Protein AF-A0A5J4PZV0-F1 (afdb_monomer_lite)

pLDDT: mean 92.57, std 5.17, range [71.56, 98.31]

Radius of gyration: 13.58 Å; chains: 1; bounding box: 35×19×36 Å

Sequence (71 aa):
MASKWAIESVDKKLKEIRKNDKDFGGVLKIFGGDFRQVLPIVKFGGRNEQVNASIQKSNLWRKFDCLKLKK

InterPro domains:
  IPR010285 DNA helicase Pif1-like, DEAD-box helicase domain [PF05970] (1-71)

Structure (mmCIF, N/CA/C/O backbone):
data_AF-A0A5J4PZV0-F1
#
_entry.id   AF-A0A5J4PZV0-F1
#
loop_
_atom_site.group_PDB
_atom_site.id
_atom_site.type_symbol
_atom_site.label_atom_id
_atom_site.label_alt_id
_atom_site.label_comp_id
_atom_site.label_asym_id
_atom_site.label_entity_id
_atom_site.label_seq_id
_atom_site.pdbx_PDB_ins_code
_atom_site.Cartn_x
_atom_site.Cartn_y
_atom_site.Cartn_z
_atom_site.occupancy
_atom_site.B_iso_or_equiv
_atom_site.auth_seq_id
_atom_site.auth_comp_id
_atom_site.auth_asym_id
_atom_site.auth_atom_id
_atom_site.pdbx_PDB_model_num
ATOM 1 N N . MET A 1 1 ? -0.445 7.325 -10.998 1.00 75.12 1 MET A N 1
ATOM 2 C CA . MET A 1 1 ? -0.334 6.138 -10.122 1.00 75.12 1 MET A CA 1
ATOM 3 C C . MET A 1 1 ? 0.395 6.517 -8.833 1.00 75.12 1 MET A C 1
ATOM 5 O O . MET A 1 1 ? 1.457 7.122 -8.922 1.00 75.12 1 MET A O 1
ATOM 9 N N . ALA A 1 2 ? -0.153 6.196 -7.657 1.00 87.75 2 ALA A N 1
ATOM 10 C CA . ALA A 1 2 ? 0.560 6.368 -6.386 1.00 87.75 2 ALA A CA 1
ATOM 11 C C . ALA A 1 2 ? 1.649 5.290 -6.223 1.00 87.75 2 ALA A C 1
ATOM 13 O O . ALA A 1 2 ? 1.457 4.149 -6.649 1.00 87.75 2 ALA A O 1
ATOM 14 N N . SER A 1 3 ? 2.786 5.642 -5.619 1.00 93.00 3 SER A N 1
ATOM 15 C CA . SER A 1 3 ? 3.835 4.671 -5.288 1.00 93.00 3 SER A CA 1
ATOM 16 C C . SER A 1 3 ? 3.450 3.850 -4.057 1.00 93.00 3 SER A C 1
ATOM 18 O O . SER A 1 3 ? 2.679 4.307 -3.207 1.00 93.00 3 SER A O 1
ATOM 20 N N . LYS A 1 4 ? 4.023 2.650 -3.912 1.00 94.44 4 LYS A N 1
ATOM 21 C CA . LYS A 1 4 ? 3.820 1.825 -2.713 1.00 94.44 4 LYS A CA 1
ATOM 22 C C . LYS A 1 4 ? 4.185 2.566 -1.429 1.00 94.44 4 LYS A C 1
ATOM 24 O O . LYS A 1 4 ? 3.473 2.440 -0.442 1.00 94.44 4 LYS A O 1
ATOM 29 N N . TRP A 1 5 ? 5.229 3.395 -1.471 1.00 94.75 5 TRP A N 1
ATOM 30 C CA . TRP A 1 5 ? 5.704 4.135 -0.306 1.00 94.75 5 TRP A CA 1
ATOM 31 C C . TRP A 1 5 ? 4.665 5.129 0.194 1.00 94.75 5 TRP A C 1
ATOM 33 O O . TRP A 1 5 ? 4.496 5.267 1.401 1.00 94.75 5 TRP A O 1
ATOM 43 N N . ALA A 1 6 ? 3.937 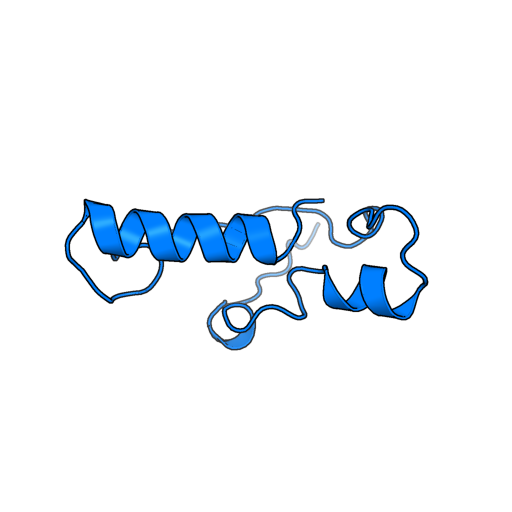5.790 -0.711 1.00 94.44 6 ALA A N 1
ATOM 44 C CA . ALA A 1 6 ? 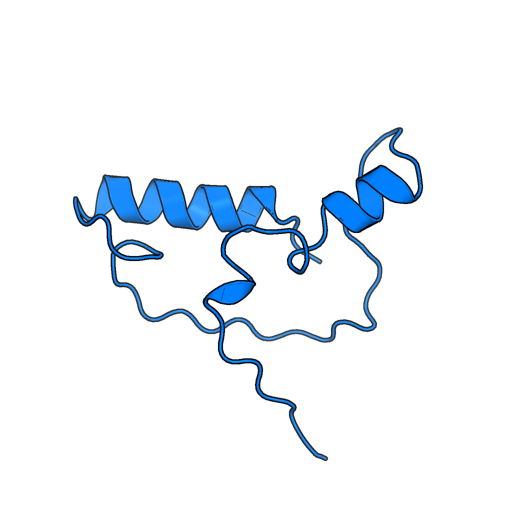2.862 6.697 -0.323 1.00 94.44 6 ALA A CA 1
ATOM 45 C C . ALA A 1 6 ? 1.764 5.949 0.448 1.00 94.44 6 ALA A C 1
ATOM 47 O O . ALA A 1 6 ? 1.335 6.391 1.509 1.00 94.44 6 ALA A O 1
ATOM 48 N N . ILE A 1 7 ? 1.361 4.778 -0.044 1.00 94.25 7 ILE A N 1
ATOM 49 C CA . ILE A 1 7 ? 0.307 3.956 0.565 1.00 94.25 7 ILE A CA 1
ATOM 50 C C . ILE A 1 7 ? 0.762 3.382 1.911 1.00 94.25 7 ILE A C 1
ATOM 52 O O . ILE A 1 7 ? 0.021 3.442 2.889 1.00 94.25 7 ILE A O 1
ATOM 56 N N . GLU A 1 8 ? 1.993 2.878 1.984 1.00 96.19 8 GLU A N 1
ATOM 57 C CA . GLU A 1 8 ? 2.597 2.363 3.220 1.00 96.19 8 GLU A CA 1
ATOM 58 C C . GLU A 1 8 ? 2.780 3.468 4.270 1.00 96.19 8 GLU A C 1
ATOM 60 O O . GLU A 1 8 ? 2.586 3.236 5.462 1.00 96.19 8 GLU A O 1
ATOM 65 N N . SER A 1 9 ? 3.091 4.693 3.838 1.00 96.75 9 SER A N 1
ATOM 66 C CA . SER A 1 9 ? 3.192 5.851 4.732 1.00 96.75 9 SER A CA 1
ATOM 67 C C . SER A 1 9 ? 1.831 6.235 5.308 1.00 96.75 9 SER A C 1
ATOM 69 O O . SER A 1 9 ? 1.738 6.543 6.495 1.00 96.75 9 SER A O 1
ATOM 71 N N . VAL A 1 10 ? 0.769 6.173 4.497 1.00 96.31 10 VAL A N 1
ATOM 72 C CA . VAL A 1 10 ? -0.609 6.388 4.962 1.00 96.31 10 VAL A CA 1
ATOM 73 C C . VAL A 1 10 ? -1.020 5.309 5.965 1.00 96.31 10 VAL A C 1
ATOM 75 O O . VAL A 1 10 ? -1.535 5.649 7.026 1.00 96.31 10 VAL A O 1
ATOM 78 N N . ASP A 1 11 ? -0.746 4.031 5.681 1.00 96.88 11 ASP A N 1
ATOM 79 C CA . ASP A 1 11 ? -0.995 2.924 6.617 1.00 96.88 11 ASP A CA 1
ATOM 80 C C . ASP A 1 11 ? -0.300 3.163 7.965 1.00 96.88 11 ASP A C 1
ATOM 82 O O . ASP A 1 11 ? -0.953 3.182 9.011 1.00 96.88 11 ASP A O 1
ATOM 86 N N . LYS A 1 12 ? 1.010 3.442 7.932 1.00 97.44 12 LYS A N 1
ATOM 87 C CA . LYS A 1 12 ? 1.804 3.736 9.131 1.00 97.44 12 LYS A CA 1
ATOM 88 C C . LYS A 1 12 ? 1.242 4.929 9.901 1.00 97.44 12 LYS A C 1
ATOM 90 O O . LYS A 1 12 ? 1.112 4.860 11.123 1.00 97.44 12 LYS A O 1
ATOM 95 N N . LYS A 1 13 ? 0.894 6.016 9.207 1.00 98.00 13 LYS A N 1
ATOM 96 C CA . LYS A 1 13 ? 0.423 7.232 9.872 1.00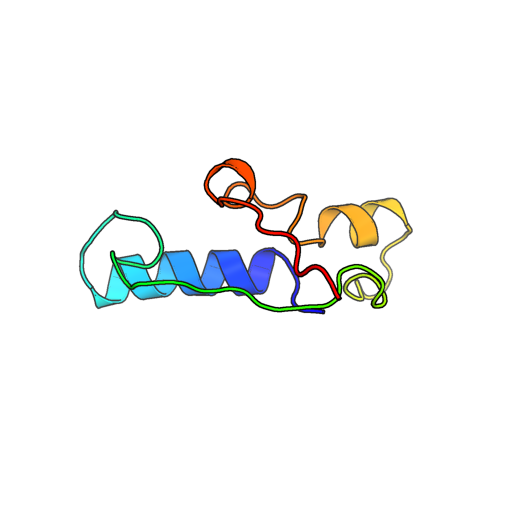 98.00 13 LYS A CA 1
ATOM 97 C C . LYS A 1 13 ? -0.963 7.056 10.485 1.00 98.00 13 LYS A C 1
ATOM 99 O O . LYS A 1 13 ? -1.208 7.557 11.579 1.00 98.00 13 LYS A O 1
ATOM 104 N N . LEU A 1 14 ? -1.855 6.314 9.831 1.00 98.06 14 LEU A N 1
ATOM 105 C CA . LEU A 1 14 ? -3.175 6.015 10.384 1.00 98.06 14 LEU A CA 1
ATOM 106 C C . LEU A 1 14 ? -3.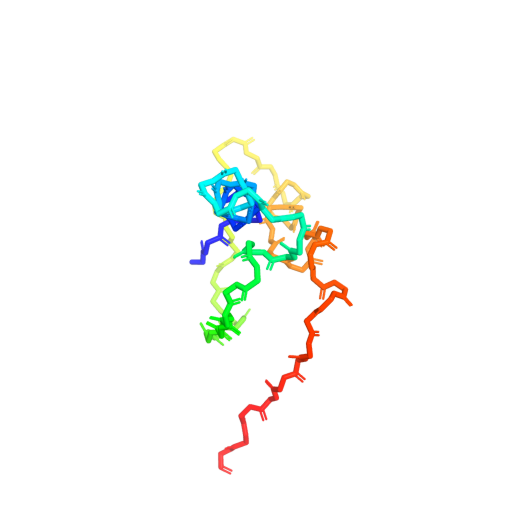093 5.092 11.600 1.00 98.06 14 LEU A C 1
ATOM 108 O O . LEU A 1 14 ? -3.821 5.328 12.562 1.00 98.06 14 LEU A O 1
ATOM 112 N N . LYS A 1 15 ? -2.186 4.106 11.600 1.00 98.00 15 LYS A N 1
ATOM 113 C CA . LYS A 1 15 ? -1.913 3.267 12.780 1.00 98.00 15 LYS A CA 1
ATOM 114 C C . LYS A 1 15 ? -1.486 4.107 13.983 1.00 98.00 15 LYS A C 1
ATOM 116 O O . LYS A 1 15 ? -2.053 3.963 15.064 1.00 98.00 15 LYS A O 1
ATOM 121 N N . GLU A 1 16 ? -0.560 5.041 13.765 1.00 98.25 16 GLU A N 1
ATOM 122 C CA . GLU A 1 16 ? -0.067 5.967 14.790 1.00 98.25 16 GLU A CA 1
ATOM 123 C C . GLU A 1 16 ? -1.181 6.881 15.329 1.00 98.25 16 GLU A C 1
ATOM 125 O O . GLU A 1 16 ? -1.422 6.918 16.535 1.00 98.25 16 GLU A O 1
ATOM 130 N N . ILE A 1 17 ? -1.907 7.578 14.445 1.00 98.31 17 ILE A N 1
ATOM 131 C CA . ILE A 1 17 ? -2.972 8.524 14.830 1.00 98.31 17 ILE A CA 1
ATOM 132 C C . ILE A 1 17 ? -4.093 7.814 15.596 1.00 98.31 17 ILE A C 1
ATOM 134 O O . ILE A 1 17 ? -4.629 8.347 16.566 1.00 98.31 17 ILE A O 1
ATOM 138 N N . ARG A 1 18 ? -4.463 6.606 15.161 1.00 97.69 18 ARG A N 1
ATOM 139 C CA . ARG A 1 18 ? -5.567 5.834 15.744 1.00 97.69 18 ARG A CA 1
ATOM 140 C C . ARG A 1 18 ? -5.148 4.996 16.947 1.00 97.69 18 ARG A C 1
ATOM 142 O O . ARG A 1 18 ? -6.034 4.413 17.568 1.00 97.69 18 ARG A O 1
ATOM 149 N N . LYS A 1 19 ? -3.844 4.917 17.250 1.00 97.75 19 LYS A N 1
ATOM 150 C CA . LYS A 1 19 ? -3.264 3.998 18.244 1.00 97.75 19 LYS A CA 1
ATOM 151 C C . LYS A 1 19 ? -3.796 2.569 18.065 1.00 97.75 19 LYS A C 1
ATOM 153 O O . LYS A 1 19 ? -4.245 1.933 19.013 1.00 97.75 19 LYS A O 1
ATOM 158 N N . ASN A 1 20 ? -3.828 2.108 16.816 1.00 97.75 20 ASN A N 1
ATOM 159 C CA . ASN A 1 20 ? -4.404 0.824 16.432 1.00 97.75 20 ASN A CA 1
ATOM 160 C C . ASN A 1 20 ? -3.537 0.177 15.355 1.00 97.75 20 ASN A C 1
ATOM 162 O O . ASN A 1 20 ? -3.444 0.709 14.253 1.00 97.75 20 ASN A O 1
ATOM 166 N N . ASP A 1 21 ? -2.968 -0.989 15.651 1.00 96.19 21 ASP A N 1
ATOM 167 C CA . ASP A 1 21 ? -2.028 -1.682 14.761 1.00 96.19 21 ASP A CA 1
ATOM 168 C C . ASP A 1 21 ? -2.693 -2.447 13.608 1.00 96.19 21 ASP A C 1
ATOM 170 O O . ASP A 1 21 ? -2.005 -3.007 12.748 1.00 96.19 21 ASP A O 1
ATOM 174 N N . LYS A 1 22 ? -4.032 -2.456 13.535 1.00 96.44 22 LYS A N 1
ATOM 175 C CA . LYS A 1 22 ? -4.748 -2.946 12.349 1.00 96.44 22 LYS A CA 1
ATOM 176 C C . LYS A 1 22 ? -4.359 -2.123 11.121 1.00 96.44 22 LYS A C 1
ATOM 178 O O . LYS A 1 22 ? -4.063 -0.933 11.221 1.00 96.44 22 LYS A O 1
ATOM 183 N N . ASP A 1 23 ? -4.396 -2.740 9.942 1.00 95.00 23 ASP A N 1
ATOM 184 C CA . ASP A 1 23 ? -4.095 -2.036 8.693 1.00 95.00 23 ASP A CA 1
ATOM 185 C C . ASP A 1 23 ? -4.960 -0.775 8.535 1.00 95.00 23 ASP A C 1
ATOM 187 O O . ASP A 1 23 ? -6.151 -0.766 8.854 1.00 95.00 23 ASP A O 1
ATOM 191 N N . PHE A 1 24 ? -4.319 0.311 8.112 1.00 96.88 24 PHE A N 1
ATOM 192 C CA . PHE A 1 24 ? -4.841 1.671 8.017 1.00 96.88 24 PHE A CA 1
ATOM 193 C C . PHE A 1 24 ? -5.491 2.172 9.318 1.00 96.88 24 PHE A C 1
ATOM 195 O O . PHE A 1 24 ? -6.461 2.926 9.285 1.00 96.88 24 PHE A O 1
ATOM 202 N N . GLY A 1 25 ? -5.005 1.736 10.485 1.00 97.31 25 GLY A N 1
ATOM 203 C CA . GLY A 1 25 ? -5.589 2.090 11.783 1.00 97.31 25 GLY A CA 1
ATOM 204 C C . GLY A 1 25 ? -7.009 1.544 11.983 1.00 97.31 25 GLY A C 1
ATOM 205 O O . GLY A 1 25 ? -7.786 2.094 12.769 1.00 97.31 25 GLY A O 1
ATOM 206 N N . GLY A 1 26 ? -7.380 0.494 11.240 1.00 96.75 26 GLY A N 1
ATOM 207 C CA . GLY A 1 26 ? -8.729 -0.074 11.214 1.00 96.75 26 GLY A CA 1
ATOM 208 C C . GLY A 1 26 ? -9.743 0.743 10.407 1.00 96.75 26 GLY A C 1
ATOM 209 O O . GLY A 1 26 ? -10.945 0.548 10.578 1.00 96.75 26 GLY A O 1
ATOM 210 N N . VAL A 1 27 ? -9.292 1.678 9.566 1.00 96.12 27 VAL A N 1
ATOM 211 C CA . VAL A 1 27 ? -10.161 2.436 8.655 1.00 96.12 27 VAL A CA 1
ATOM 212 C C . VAL A 1 27 ? -10.563 1.561 7.468 1.00 96.12 27 VAL A C 1
ATOM 214 O O . VAL A 1 27 ? -9.742 0.831 6.910 1.00 96.12 27 VAL A O 1
ATOM 217 N N . LEU A 1 28 ? -11.827 1.667 7.046 1.00 93.56 28 LEU A N 1
ATOM 218 C CA . LEU A 1 28 ? -12.270 1.066 5.794 1.00 93.56 28 LEU A CA 1
ATOM 219 C C . LEU A 1 28 ? -11.523 1.715 4.624 1.00 93.56 28 LEU A C 1
ATOM 221 O O . LEU A 1 28 ? -11.635 2.914 4.379 1.00 93.56 28 LEU A O 1
ATOM 225 N N . LYS A 1 29 ? -10.786 0.894 3.883 1.00 91.44 29 LYS A N 1
ATOM 226 C CA . LYS A 1 29 ? -10.028 1.294 2.699 1.00 91.44 29 LYS A CA 1
ATOM 227 C C . LYS A 1 29 ? -10.684 0.736 1.445 1.00 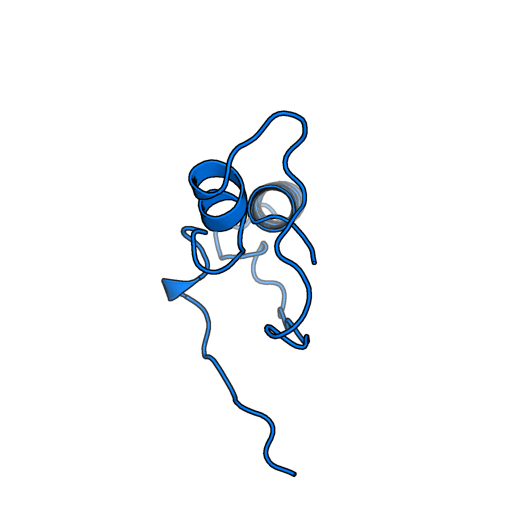91.44 29 LYS A C 1
ATOM 229 O O . LYS A 1 29 ? -11.024 -0.445 1.389 1.00 91.44 29 LYS A O 1
ATOM 234 N N . ILE A 1 30 ? -10.796 1.571 0.420 1.00 92.62 30 ILE A N 1
ATOM 235 C CA . ILE A 1 30 ? -11.150 1.159 -0.937 1.00 92.62 30 ILE A CA 1
ATOM 236 C C . ILE A 1 30 ? -10.156 1.839 -1.870 1.00 92.62 30 ILE A C 1
ATOM 238 O O . ILE A 1 30 ? -10.030 3.061 -1.874 1.00 92.62 30 ILE A O 1
ATOM 242 N N . PHE A 1 31 ? -9.437 1.033 -2.645 1.00 90.25 31 PHE A N 1
ATOM 243 C CA . PHE A 1 31 ? -8.561 1.521 -3.699 1.00 90.25 31 PHE A CA 1
ATOM 244 C C . PHE A 1 31 ? -9.245 1.256 -5.035 1.00 90.25 31 PHE A C 1
ATOM 246 O O . PHE A 1 31 ? -9.557 0.112 -5.356 1.00 90.25 31 PHE A O 1
ATOM 253 N N . GLY A 1 32 ? -9.482 2.318 -5.797 1.00 90.62 32 GLY A N 1
ATOM 254 C CA . GLY A 1 32 ? -9.980 2.250 -7.165 1.00 90.62 32 GLY A CA 1
ATOM 255 C C . GLY A 1 32 ? -8.926 2.781 -8.126 1.00 90.62 32 GLY A C 1
ATOM 256 O O . GLY A 1 32 ? -8.215 3.735 -7.810 1.00 90.62 32 GLY A O 1
ATOM 257 N N . GLY A 1 33 ? -8.811 2.167 -9.298 1.00 87.38 33 GLY A N 1
ATOM 258 C CA . GLY A 1 33 ? -7.895 2.636 -10.328 1.00 87.38 33 GLY A CA 1
ATOM 259 C C . GLY A 1 33 ? -7.852 1.721 -11.542 1.00 87.38 33 GLY A C 1
ATOM 260 O O . GLY A 1 33 ? -8.271 0.566 -11.484 1.00 87.38 33 GLY A O 1
ATOM 261 N N . ASP A 1 34 ? -7.315 2.252 -12.639 1.00 85.38 34 ASP A N 1
ATOM 262 C CA . ASP A 1 34 ? -6.954 1.462 -13.812 1.00 85.38 34 ASP A CA 1
ATOM 263 C C . ASP A 1 34 ? -5.456 1.141 -13.750 1.00 85.38 34 ASP A C 1
ATOM 265 O O . ASP A 1 34 ? -4.604 2.021 -13.871 1.00 85.38 34 ASP A O 1
ATOM 269 N N . PHE A 1 35 ? -5.129 -0.135 -13.558 1.00 76.31 35 PHE A N 1
ATOM 270 C CA . PHE A 1 35 ? -3.745 -0.610 -13.496 1.00 76.31 35 PHE A CA 1
ATOM 271 C C . PHE A 1 35 ? -3.047 -0.624 -14.864 1.00 76.31 35 PHE A C 1
ATOM 273 O O . PHE A 1 35 ? -1.850 -0.887 -14.924 1.00 76.31 35 PHE A O 1
ATOM 280 N N . ARG A 1 36 ? -3.766 -0.314 -15.952 1.00 80.38 36 ARG A N 1
ATOM 281 C CA . ARG A 1 36 ? -3.186 -0.052 -17.279 1.00 80.38 36 ARG A CA 1
ATOM 282 C C . ARG A 1 36 ? -2.644 1.378 -17.412 1.00 80.38 36 ARG A C 1
ATOM 284 O O . ARG A 1 36 ? -2.167 1.746 -18.481 1.00 80.38 36 ARG A O 1
ATOM 291 N N . GLN A 1 37 ? -2.713 2.191 -16.353 1.00 84.44 37 GLN A N 1
ATOM 292 C CA . GLN A 1 37 ? -1.993 3.463 -16.278 1.00 84.44 37 GLN A CA 1
ATOM 293 C C . GLN A 1 37 ? -0.474 3.249 -16.174 1.00 84.44 37 GLN A C 1
ATOM 295 O O . GLN A 1 37 ? 0.003 2.184 -15.781 1.00 84.44 37 GLN A O 1
ATOM 300 N N . VAL A 1 38 ? 0.294 4.299 -16.478 1.00 87.12 38 VAL A N 1
ATOM 301 C CA . VAL A 1 38 ? 1.760 4.302 -16.354 1.00 87.12 38 VAL A CA 1
ATOM 302 C C . VAL A 1 38 ? 2.220 3.968 -14.928 1.00 87.12 38 VAL A C 1
ATOM 304 O O . VAL A 1 38 ? 1.611 4.403 -13.944 1.00 87.12 38 VAL A O 1
ATOM 307 N N . LEU A 1 39 ? 3.316 3.207 -14.818 1.00 90.88 39 LEU A N 1
ATOM 308 C CA . LEU A 1 39 ? 3.943 2.874 -13.535 1.00 90.88 39 LEU A CA 1
ATOM 309 C C . LEU A 1 39 ? 4.351 4.145 -12.763 1.00 90.88 39 LEU A C 1
ATOM 311 O O . LEU A 1 39 ? 4.546 5.202 -13.369 1.00 90.88 39 LEU A O 1
ATOM 315 N N . PRO A 1 40 ? 4.498 4.070 -11.427 1.00 92.69 40 PRO A N 1
ATOM 316 C CA . PRO A 1 40 ? 5.008 5.193 -10.652 1.00 92.69 40 PRO A CA 1
ATOM 317 C C . PRO A 1 40 ? 6.392 5.625 -11.147 1.00 92.69 40 PRO A C 1
ATOM 319 O O . PRO A 1 40 ? 7.279 4.798 -11.357 1.00 92.69 40 PRO A O 1
ATOM 322 N N . ILE A 1 41 ? 6.576 6.934 -11.303 1.00 92.25 41 ILE A N 1
ATOM 323 C CA . ILE A 1 41 ? 7.853 7.509 -11.721 1.00 92.25 41 ILE A CA 1
ATOM 324 C C . ILE A 1 41 ? 8.837 7.423 -10.554 1.00 92.25 41 ILE A C 1
ATOM 326 O O . ILE A 1 41 ? 8.557 7.907 -9.457 1.00 92.25 41 ILE A O 1
ATOM 330 N N . VAL A 1 42 ? 10.014 6.858 -10.817 1.00 93.56 42 VAL A N 1
ATOM 331 C CA . VAL A 1 42 ? 11.169 6.902 -9.918 1.00 93.56 42 VAL A CA 1
ATOM 332 C C . VAL A 1 42 ? 12.241 7.733 -10.609 1.00 93.56 42 VAL A C 1
ATOM 334 O O . VAL A 1 42 ? 12.721 7.358 -11.678 1.00 93.56 42 VAL A O 1
ATOM 337 N N . LYS A 1 43 ? 12.585 8.896 -10.041 1.00 93.69 43 LYS A N 1
ATOM 338 C CA . LYS A 1 43 ? 13.609 9.777 -10.624 1.00 93.69 43 LYS A CA 1
ATOM 339 C C . LYS A 1 43 ? 14.940 9.035 -10.680 1.00 93.69 43 LYS A C 1
ATOM 341 O O . LYS A 1 43 ? 15.350 8.470 -9.672 1.00 93.69 43 LYS A O 1
ATOM 346 N N . PHE A 1 44 ? 15.578 9.047 -11.850 1.00 95.00 44 PHE A N 1
ATOM 347 C CA . PHE A 1 44 ? 16.832 8.329 -12.120 1.00 95.00 44 PHE A CA 1
ATOM 348 C C . PHE A 1 44 ? 16.756 6.803 -11.922 1.00 95.00 44 PHE A C 1
ATOM 350 O O . PHE A 1 44 ? 17.782 6.136 -11.969 1.00 95.00 44 PHE A O 1
ATOM 357 N N . GLY A 1 45 ? 15.554 6.251 -11.723 1.00 91.50 45 GLY A N 1
ATOM 358 C CA . GLY A 1 45 ? 15.334 4.822 -11.547 1.00 91.50 45 GLY A CA 1
ATOM 359 C C . GLY A 1 45 ? 15.081 4.127 -12.878 1.00 91.50 45 GLY A C 1
ATOM 360 O O . GLY A 1 45 ? 14.330 4.618 -13.729 1.00 91.50 45 GLY A O 1
ATOM 361 N N . GLY A 1 46 ? 15.681 2.955 -13.041 1.00 95.06 46 GLY A N 1
ATOM 362 C CA . GLY A 1 46 ? 15.438 2.069 -14.163 1.00 95.06 46 GLY A CA 1
ATOM 363 C C . GLY A 1 46 ? 14.108 1.319 -14.056 1.00 95.06 46 GLY A C 1
ATOM 364 O O . GLY A 1 46 ? 13.263 1.543 -13.184 1.00 95.06 46 GLY A O 1
ATOM 365 N N . ARG A 1 47 ? 13.917 0.369 -14.976 1.00 93.44 47 ARG A N 1
ATOM 366 C CA . ARG A 1 47 ? 12.689 -0.435 -15.070 1.00 93.44 47 ARG A CA 1
ATOM 367 C C . ARG A 1 47 ? 12.397 -1.211 -13.782 1.00 93.44 47 ARG A C 1
ATOM 369 O O . ARG A 1 47 ? 11.240 -1.314 -13.378 1.00 93.44 47 ARG A O 1
ATOM 376 N N . ASN A 1 48 ? 13.433 -1.744 -13.136 1.00 95.31 48 ASN A N 1
ATOM 377 C CA . ASN A 1 48 ? 13.279 -2.524 -11.911 1.00 95.31 48 ASN A CA 1
ATOM 378 C C . ASN A 1 48 ? 12.803 -1.651 -10.747 1.00 95.31 48 ASN A C 1
ATOM 380 O O . ASN A 1 48 ? 11.886 -2.059 -10.033 1.00 95.31 48 ASN A O 1
ATOM 384 N N . GLU A 1 49 ? 13.349 -0.442 -10.574 1.00 95.38 49 GLU A N 1
ATOM 385 C CA . GLU A 1 49 ? 12.870 0.467 -9.530 1.00 95.38 49 GLU A CA 1
ATOM 386 C C . GLU A 1 49 ? 11.432 0.924 -9.777 1.00 95.38 49 GLU A C 1
ATOM 388 O O . GLU A 1 49 ? 10.639 0.949 -8.837 1.00 95.38 49 GLU A O 1
ATOM 393 N N . GLN A 1 50 ? 11.055 1.201 -11.029 1.00 93.00 50 GLN A N 1
ATOM 394 C CA . GLN A 1 50 ? 9.678 1.572 -11.377 1.00 93.00 50 GLN A CA 1
ATOM 395 C C . GLN A 1 50 ? 8.677 0.456 -11.047 1.00 93.00 50 GLN A C 1
ATOM 397 O O . GLN A 1 50 ? 7.635 0.705 -10.436 1.00 93.00 50 GLN A O 1
ATOM 402 N N . VAL A 1 51 ? 9.002 -0.797 -11.388 1.00 93.31 51 VAL A N 1
ATOM 403 C CA . VAL A 1 51 ? 8.170 -1.955 -11.024 1.00 93.31 51 VAL A CA 1
ATOM 404 C C . VAL A 1 51 ? 8.125 -2.124 -9.505 1.00 93.31 51 VAL A C 1
ATOM 406 O O . VAL A 1 51 ? 7.048 -2.342 -8.948 1.00 93.31 51 VAL A O 1
ATOM 409 N N . ASN A 1 52 ? 9.256 -1.973 -8.814 1.00 94.94 52 ASN A N 1
ATOM 410 C CA . ASN A 1 52 ? 9.335 -2.068 -7.354 1.00 94.94 52 ASN A CA 1
ATOM 411 C C . ASN A 1 52 ? 8.572 -0.960 -6.625 1.00 94.94 52 ASN A C 1
ATOM 413 O O . ASN A 1 52 ? 8.123 -1.190 -5.503 1.00 94.94 52 ASN A O 1
ATOM 417 N N . ALA A 1 53 ? 8.394 0.203 -7.248 1.00 94.75 53 ALA A N 1
ATOM 418 C CA . ALA A 1 53 ? 7.585 1.297 -6.727 1.00 94.75 53 ALA A CA 1
ATOM 419 C C . ALA A 1 53 ? 6.074 1.060 -6.890 1.00 94.75 53 ALA A C 1
ATOM 421 O O . ALA A 1 53 ? 5.282 1.771 -6.269 1.00 94.75 53 ALA A O 1
ATOM 422 N N . SER A 1 54 ? 5.652 0.087 -7.706 1.00 92.88 54 SER A N 1
ATOM 423 C CA . SER A 1 54 ? 4.234 -0.227 -7.904 1.00 92.88 54 SER A CA 1
ATOM 424 C C . SER A 1 54 ? 3.576 -0.770 -6.632 1.00 92.88 54 SER A C 1
ATOM 426 O O . SER A 1 54 ? 4.198 -1.466 -5.827 1.00 92.88 54 SER A O 1
ATOM 428 N N . ILE A 1 55 ? 2.278 -0.500 -6.474 1.00 91.19 55 ILE A N 1
ATOM 429 C CA . ILE A 1 55 ? 1.476 -1.006 -5.348 1.00 91.19 55 ILE A CA 1
ATOM 430 C C . ILE A 1 55 ? 1.481 -2.539 -5.266 1.00 91.19 55 ILE A C 1
ATOM 432 O O . ILE A 1 55 ? 1.468 -3.085 -4.169 1.00 91.19 55 ILE A O 1
ATOM 436 N N . GLN A 1 56 ? 1.600 -3.238 -6.400 1.00 90.31 56 GLN A N 1
ATOM 437 C CA . GLN A 1 56 ? 1.698 -4.701 -6.448 1.00 90.31 56 GLN A CA 1
ATOM 438 C C . GLN A 1 56 ? 2.942 -5.248 -5.729 1.00 90.31 56 GLN A C 1
ATOM 440 O O . GLN A 1 56 ? 2.977 -6.417 -5.351 1.00 90.31 56 GLN A O 1
ATOM 445 N N . LYS A 1 57 ? 3.972 -4.412 -5.544 1.00 93.56 57 LYS A N 1
ATOM 446 C CA . LYS A 1 57 ? 5.205 -4.734 -4.814 1.00 93.56 57 LYS A CA 1
ATOM 447 C C . LYS A 1 57 ? 5.197 -4.224 -3.368 1.00 93.56 57 LYS A C 1
ATOM 449 O O . LYS A 1 57 ? 6.240 -4.254 -2.714 1.00 93.56 5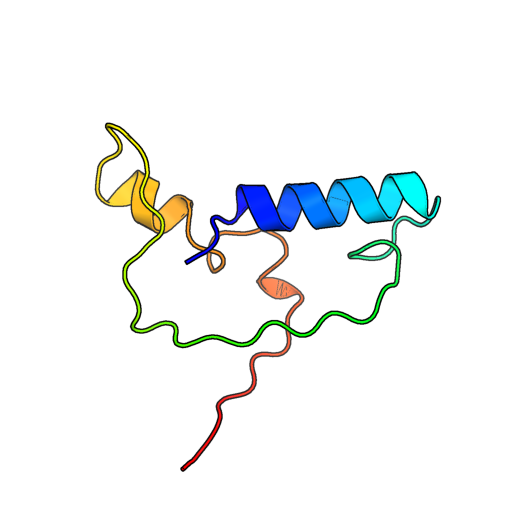7 LYS A O 1
ATOM 454 N N . SER A 1 58 ? 4.056 -3.742 -2.874 1.00 93.69 58 SER A N 1
ATOM 455 C CA . SER A 1 58 ? 3.862 -3.409 -1.462 1.00 93.69 58 SER A CA 1
ATOM 456 C C . SER A 1 58 ? 3.620 -4.663 -0.628 1.00 93.69 58 SER A C 1
ATOM 458 O O . SER A 1 58 ? 2.955 -5.600 -1.072 1.00 93.69 58 SER A O 1
ATOM 460 N N . ASN A 1 59 ? 4.060 -4.637 0.630 1.00 92.44 59 ASN A N 1
ATOM 461 C CA . ASN A 1 59 ? 3.726 -5.679 1.604 1.00 92.44 59 ASN A CA 1
ATOM 462 C C . ASN A 1 59 ? 2.215 -5.739 1.898 1.00 92.44 59 ASN A C 1
ATOM 464 O O . ASN A 1 59 ? 1.691 -6.795 2.252 1.00 92.44 59 ASN A O 1
ATOM 468 N N . LEU A 1 60 ? 1.503 -4.622 1.712 1.00 93.25 60 LEU A N 1
ATOM 469 C CA . LEU A 1 60 ? 0.057 -4.524 1.914 1.00 93.25 60 LEU A CA 1
ATOM 470 C C . LEU A 1 60 ? -0.745 -5.194 0.794 1.00 93.25 60 LEU A C 1
ATOM 472 O O . LEU A 1 60 ? -1.889 -5.580 1.017 1.00 93.25 60 LEU A O 1
ATOM 476 N N . TRP A 1 61 ? -0.155 -5.379 -0.392 1.00 92.56 61 TRP A N 1
ATOM 477 C CA . TRP A 1 61 ? -0.864 -5.900 -1.563 1.00 92.56 61 TRP A CA 1
ATOM 478 C C . TRP A 1 61 ? -1.495 -7.272 -1.315 1.00 92.56 61 TRP A C 1
ATOM 480 O O . TRP A 1 61 ? -2.632 -7.515 -1.706 1.00 92.56 61 TRP A O 1
ATOM 490 N N . ARG A 1 62 ? -0.788 -8.151 -0.592 1.00 92.31 62 ARG A N 1
ATOM 491 C CA . ARG A 1 62 ? -1.269 -9.500 -0.246 1.00 92.31 62 ARG A CA 1
ATOM 492 C C . ARG A 1 62 ? -2.505 -9.498 0.655 1.00 92.31 62 ARG A C 1
ATOM 494 O O . ARG A 1 62 ? -3.150 -10.528 0.784 1.00 92.31 62 ARG A O 1
ATOM 501 N N . LYS A 1 63 ? -2.814 -8.365 1.286 1.00 92.44 63 LYS A N 1
ATOM 502 C CA . LYS A 1 63 ? -3.948 -8.198 2.199 1.00 92.44 63 LYS A CA 1
ATOM 503 C C . LYS A 1 63 ? -5.177 -7.599 1.512 1.00 92.44 63 LYS A C 1
ATOM 505 O O . LYS A 1 63 ? -6.162 -7.284 2.177 1.00 92.44 63 LYS A O 1
ATOM 510 N N . PHE A 1 64 ? -5.107 -7.342 0.207 1.00 91.19 64 PHE A N 1
ATOM 511 C CA . PHE A 1 64 ? -6.209 -6.758 -0.542 1.00 91.19 64 PHE A CA 1
ATOM 512 C C . PHE A 1 64 ? -6.967 -7.814 -1.328 1.00 91.19 64 PHE A C 1
ATOM 514 O O . PHE A 1 64 ? -6.399 -8.506 -2.170 1.00 91.19 64 PHE A O 1
ATOM 521 N N . ASP A 1 65 ? -8.280 -7.826 -1.141 1.00 92.88 65 ASP A N 1
ATOM 522 C CA . ASP A 1 65 ? -9.186 -8.479 -2.072 1.00 92.88 65 ASP A CA 1
ATOM 523 C C . ASP A 1 65 ? -9.239 -7.671 -3.371 1.00 92.88 65 ASP A C 1
ATOM 525 O O . ASP A 1 65 ? -9.620 -6.497 -3.394 1.00 92.88 65 ASP A O 1
ATOM 529 N N . CYS A 1 66 ? -8.802 -8.295 -4.463 1.00 90.31 66 CYS A N 1
ATOM 530 C CA . CYS A 1 66 ? -8.773 -7.672 -5.779 1.00 90.31 66 CYS A CA 1
ATOM 531 C C . CYS A 1 66 ? -10.072 -7.962 -6.527 1.00 90.31 66 CYS A C 1
ATOM 533 O O . CYS A 1 66 ? -10.285 -9.069 -7.022 1.00 90.31 66 CYS A O 1
ATOM 535 N N . LEU A 1 67 ? -10.913 -6.941 -6.664 1.00 92.25 67 LEU A N 1
ATOM 536 C CA . LEU A 1 67 ? -12.139 -7.010 -7.451 1.00 92.25 67 LEU A CA 1
ATOM 537 C C . LEU A 1 67 ? -11.901 -6.412 -8.840 1.00 92.25 67 LEU A C 1
ATOM 539 O O . LEU A 1 67 ? -11.296 -5.349 -8.980 1.00 92.25 67 LEU A O 1
ATOM 543 N N . LYS A 1 68 ? -12.377 -7.102 -9.879 1.00 90.88 68 LYS A N 1
ATOM 544 C CA . LYS A 1 68 ? -12.331 -6.614 -11.262 1.00 90.88 68 LYS A CA 1
ATOM 545 C C . LYS A 1 68 ? -13.703 -6.081 -11.642 1.00 90.88 68 LYS A C 1
ATOM 547 O O . LYS A 1 68 ? -14.679 -6.827 -11.607 1.00 90.88 68 LYS A O 1
ATOM 552 N N . LEU A 1 69 ? -13.760 -4.816 -12.041 1.00 90.56 69 LEU A N 1
ATOM 553 C CA . LEU A 1 69 ? -14.968 -4.241 -12.618 1.00 90.56 69 LEU A CA 1
ATOM 554 C C . LEU A 1 69 ? -15.171 -4.838 -14.014 1.00 90.56 69 LEU A C 1
ATOM 556 O O . LEU A 1 69 ? -14.295 -4.729 -14.875 1.00 90.56 69 LEU A O 1
ATOM 560 N N . LYS A 1 70 ? -16.302 -5.520 -14.207 1.00 87.94 70 LYS A N 1
ATOM 561 C CA . LYS A 1 70 ? -16.765 -5.974 -15.521 1.00 87.94 70 LYS A CA 1
ATOM 562 C C . LYS A 1 70 ? -17.608 -4.861 -16.142 1.00 87.94 70 LYS A C 1
ATOM 564 O O . LYS A 1 70 ? -18.253 -4.112 -15.412 1.00 87.94 70 LYS A O 1
ATOM 569 N N . LYS A 1 71 ? -17.528 -4.737 -17.463 1.00 71.56 71 LYS A N 1
ATOM 570 C CA . LYS A 1 71 ? -18.362 -3.817 -18.236 1.00 71.56 71 LYS A CA 1
ATOM 571 C C . LYS A 1 71 ? -19.759 -4.398 -18.413 1.00 71.56 71 LYS A C 1
ATOM 573 O O . LYS A 1 71 ? -19.842 -5.646 -18.470 1.00 71.56 71 LYS A O 1
#

Foldseek 3Di:
DAFLVVLVVQQVVQCVVLVANPGSSPDDDDDDDDPPDQFDDDVVDDPVVSVCRHNCVHPCVVVDDDDDDDD

Organism: NCBI:txid222440

Secondary structure (DSSP, 8-state):
---HHHHHHHHHHHHHHHT--SGGGG--------TTSPPPP-TT--HHHHHHTSGGGSTTGGG---PPPP-